Protein AF-A0A9X6AAB2-F1 (afdb_monomer)

pLDDT: mean 82.91, std 9.56, range [54.66, 94.88]

Radius of gyration: 16.62 Å; Cα contacts (8 Å, |Δi|>4): 114; chains: 1; bounding box: 38×23×44 Å

Structure (mmCIF, N/CA/C/O backbone):
data_AF-A0A9X6AAB2-F1
#
_entry.id   AF-A0A9X6AAB2-F1
#
loop_
_atom_site.group_PDB
_atom_site.id
_atom_site.type_symbol
_atom_site.label_atom_id
_atom_site.label_alt_id
_atom_site.label_comp_id
_atom_site.label_asym_id
_atom_site.label_entity_id
_atom_site.label_seq_id
_atom_site.pdbx_PDB_ins_code
_atom_site.Cartn_x
_atom_site.Cartn_y
_atom_site.Cartn_z
_atom_site.occupancy
_atom_site.B_iso_or_equiv
_atom_site.auth_seq_id
_atom_site.auth_comp_id
_atom_site.auth_asym_id
_atom_site.auth_atom_id
_atom_site.pdbx_PDB_model_num
ATOM 1 N N . ARG A 1 1 ? -19.659 -3.201 28.649 1.00 71.75 1 ARG A N 1
ATOM 2 C CA . ARG A 1 1 ? -19.195 -3.498 27.270 1.00 71.75 1 ARG A CA 1
ATOM 3 C C . ARG A 1 1 ? -20.318 -3.326 26.249 1.00 71.75 1 ARG A C 1
ATOM 5 O O . ARG A 1 1 ? -20.140 -2.503 25.370 1.00 71.75 1 ARG A O 1
ATOM 12 N N . GLN A 1 2 ? -21.470 -3.990 26.409 1.00 83.81 2 GLN A N 1
ATOM 13 C CA . GL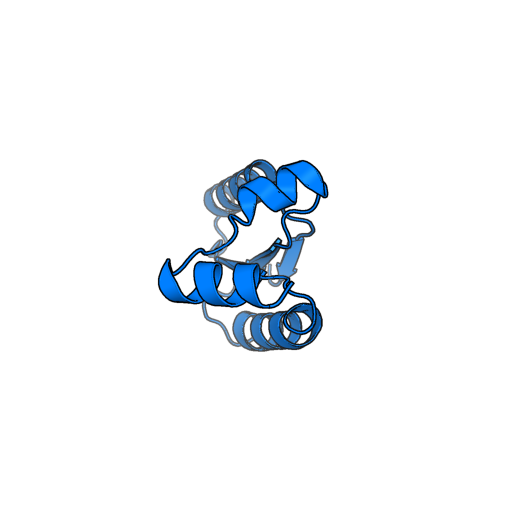N A 1 2 ? -22.578 -3.912 25.441 1.00 83.81 2 GLN A CA 1
ATOM 14 C C . GLN A 1 2 ? -23.095 -2.483 25.187 1.00 83.81 2 GLN A C 1
ATOM 16 O O . GLN A 1 2 ? -23.047 -2.035 24.055 1.00 83.81 2 GLN A O 1
ATOM 21 N N . ARG A 1 3 ? -23.383 -1.697 26.239 1.00 82.88 3 ARG A N 1
ATOM 22 C CA . ARG A 1 3 ? -23.811 -0.283 26.099 1.00 82.88 3 ARG A CA 1
ATOM 23 C C . ARG A 1 3 ? -22.859 0.610 25.288 1.00 82.88 3 ARG A C 1
ATOM 25 O O . ARG A 1 3 ? -23.294 1.605 24.728 1.00 82.88 3 ARG A O 1
ATOM 32 N N . VAL A 1 4 ? -21.561 0.295 25.275 1.00 83.50 4 VAL A N 1
ATOM 33 C CA . VAL A 1 4 ? -20.566 1.061 24.505 1.00 83.50 4 VAL A CA 1
ATOM 34 C C . VAL A 1 4 ? -20.635 0.676 23.030 1.00 83.50 4 VAL A C 1
ATOM 36 O O . VAL A 1 4 ? -20.557 1.553 22.183 1.00 83.50 4 VAL A O 1
ATOM 39 N N . LEU A 1 5 ? -20.818 -0.611 22.726 1.00 82.31 5 LEU A N 1
ATOM 40 C CA . LEU A 1 5 ? -20.990 -1.097 21.355 1.00 82.31 5 LEU A CA 1
ATOM 41 C C . LEU A 1 5 ? -22.301 -0.580 20.748 1.00 82.31 5 LEU A C 1
ATOM 43 O O . LEU A 1 5 ? -22.280 -0.061 19.640 1.00 82.31 5 LEU A O 1
ATOM 47 N N . ASP A 1 6 ? -23.394 -0.603 21.514 1.00 86.94 6 ASP A N 1
ATOM 48 C CA . ASP A 1 6 ? -24.696 -0.099 21.058 1.00 86.94 6 ASP A CA 1
ATOM 49 C C . ASP A 1 6 ? -24.636 1.411 20.735 1.00 86.94 6 ASP A C 1
ATOM 51 O O . ASP A 1 6 ? -25.229 1.876 19.764 1.00 86.94 6 ASP A O 1
ATOM 55 N N . ALA A 1 7 ? -23.871 2.188 21.514 1.00 84.12 7 ALA A N 1
ATOM 56 C CA . ALA A 1 7 ? -23.635 3.607 21.243 1.00 84.12 7 ALA A CA 1
ATOM 57 C C . ALA A 1 7 ? -22.710 3.837 20.034 1.00 84.12 7 ALA A C 1
ATOM 59 O O . ALA A 1 7 ? -22.919 4.782 19.277 1.00 84.12 7 ALA A O 1
ATOM 60 N N . VAL A 1 8 ? -21.698 2.984 19.839 1.00 83.75 8 VAL A N 1
ATOM 61 C CA . VAL A 1 8 ? -20.802 3.027 18.670 1.00 83.75 8 VAL A CA 1
ATOM 62 C C . VAL A 1 8 ? -21.586 2.798 17.380 1.00 8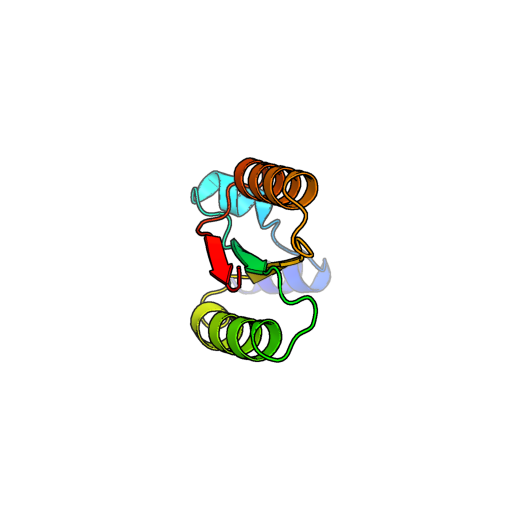3.75 8 VAL A C 1
ATOM 64 O O . VAL A 1 8 ? -21.413 3.570 16.436 1.00 83.75 8 VAL A O 1
ATOM 67 N N . ASP A 1 9 ? -22.477 1.805 17.364 1.00 82.12 9 ASP A N 1
ATOM 68 C CA . ASP A 1 9 ? -23.325 1.511 16.206 1.00 82.12 9 ASP A CA 1
ATOM 69 C C . ASP A 1 9 ? -24.342 2.631 15.954 1.00 82.12 9 ASP A C 1
ATOM 71 O O . ASP A 1 9 ? -24.481 3.089 14.820 1.00 82.12 9 ASP A O 1
ATOM 75 N N . ALA A 1 10 ? -24.988 3.150 17.005 1.00 83.12 10 ALA A N 1
ATOM 76 C CA . ALA A 1 10 ? -25.949 4.249 16.880 1.00 83.12 10 ALA A CA 1
ATOM 77 C C . ALA A 1 10 ? -25.322 5.556 16.356 1.00 83.12 10 ALA A C 1
ATOM 79 O O . ALA A 1 10 ? -25.994 6.340 15.688 1.00 83.12 10 ALA A O 1
ATOM 80 N N . LEU A 1 11 ? -24.040 5.797 16.649 1.00 85.25 11 LEU A N 1
ATOM 81 C CA . LEU A 1 11 ? -23.302 6.992 16.223 1.00 85.25 11 LEU A CA 1
ATOM 82 C C . LEU A 1 11 ? -22.514 6.786 14.920 1.00 85.25 11 LEU A C 1
ATOM 84 O O . LEU A 1 11 ? -21.903 7.734 14.425 1.00 85.25 11 LEU A O 1
ATOM 88 N N . GLY A 1 12 ? -22.479 5.563 14.378 1.00 79.94 12 GLY A N 1
ATOM 89 C CA . GLY A 1 12 ? -21.656 5.223 13.215 1.00 79.94 12 GLY A CA 1
ATOM 90 C C . GLY A 1 12 ? -20.157 5.436 13.454 1.00 79.94 12 GLY A C 1
ATOM 91 O O . GLY A 1 12 ? -19.416 5.762 12.523 1.00 79.94 12 GLY A O 1
ATOM 92 N N . PHE A 1 13 ? -19.701 5.303 14.704 1.00 76.69 13 PHE A N 1
ATOM 93 C CA . PHE A 1 13 ? -18.326 5.613 15.077 1.00 76.69 13 PHE A CA 1
ATOM 94 C C . PHE A 1 13 ? -17.354 4.628 14.417 1.00 76.69 13 PHE A C 1
ATOM 96 O O . PHE A 1 13 ? -17.298 3.446 14.755 1.00 76.69 13 PHE A O 1
ATOM 103 N N . ARG A 1 14 ? -16.546 5.131 13.478 1.00 72.50 14 ARG A N 1
ATOM 104 C CA . ARG A 1 14 ? -15.469 4.372 12.837 1.00 72.50 14 ARG A CA 1
ATOM 105 C C . ARG A 1 14 ? -14.136 4.740 13.482 1.00 72.50 14 ARG A C 1
ATOM 107 O O . ARG A 1 14 ? -13.719 5.894 13.375 1.00 72.50 14 ARG A O 1
ATOM 114 N N . PRO A 1 15 ? -13.444 3.797 14.141 1.00 67.50 15 PRO A N 1
ATOM 115 C CA . PRO A 1 15 ? -12.172 4.098 14.771 1.00 67.50 15 PRO A CA 1
ATOM 116 C C . PRO A 1 15 ? -11.149 4.520 13.710 1.00 67.50 15 PRO A C 1
ATOM 118 O O . PRO A 1 15 ? -10.931 3.829 12.715 1.00 67.50 15 PRO A O 1
ATOM 121 N N . ASN A 1 16 ? -10.521 5.674 13.930 1.00 69.38 16 ASN A N 1
ATOM 122 C CA . ASN A 1 16 ? -9.566 6.245 12.991 1.00 69.38 16 ASN A CA 1
ATOM 123 C C . ASN A 1 16 ? -8.299 5.377 12.934 1.00 69.38 16 ASN A C 1
ATOM 125 O O . ASN A 1 16 ? -7.549 5.291 13.911 1.00 69.38 16 ASN A O 1
ATOM 129 N N . GLN A 1 17 ? -8.049 4.745 11.787 1.00 66.94 17 GLN A N 1
ATOM 130 C CA . GLN A 1 17 ? -6.879 3.888 11.602 1.00 66.94 17 GLN A CA 1
ATOM 131 C C . GLN A 1 17 ? -5.559 4.664 11.712 1.00 66.94 17 GLN A C 1
ATOM 133 O O . GLN A 1 17 ? -4.596 4.123 12.243 1.00 66.94 17 GLN A O 1
ATOM 138 N N . HIS A 1 18 ? -5.524 5.952 11.343 1.00 64.25 18 HIS A N 1
ATOM 139 C CA . HIS A 1 18 ? -4.343 6.796 11.557 1.00 64.25 18 HIS A CA 1
ATOM 140 C C . HIS A 1 18 ? -4.059 7.037 13.045 1.00 64.25 18 HIS A C 1
ATOM 142 O O . HIS A 1 18 ? -2.907 7.076 13.459 1.00 64.25 18 HIS A O 1
ATOM 148 N N . ALA A 1 19 ? -5.093 7.167 13.879 1.00 63.47 19 ALA A N 1
ATOM 149 C CA . ALA A 1 19 ? -4.900 7.301 15.323 1.00 63.47 19 ALA A CA 1
ATOM 150 C C . ALA A 1 19 ? -4.433 5.976 15.953 1.00 63.47 19 ALA A C 1
ATOM 152 O O . ALA A 1 19 ? -3.590 5.974 16.848 1.00 63.47 19 ALA A O 1
ATOM 153 N N . GLN A 1 20 ? -4.930 4.839 15.452 1.00 67.19 20 GLN A N 1
ATOM 154 C CA . GLN A 1 20 ? -4.467 3.515 15.878 1.00 67.19 20 GLN A CA 1
ATOM 155 C C . GLN A 1 20 ? -3.032 3.216 15.425 1.00 67.19 20 GLN A C 1
ATOM 157 O O . GLN A 1 20 ? -2.281 2.599 16.182 1.00 67.19 20 GLN A O 1
ATO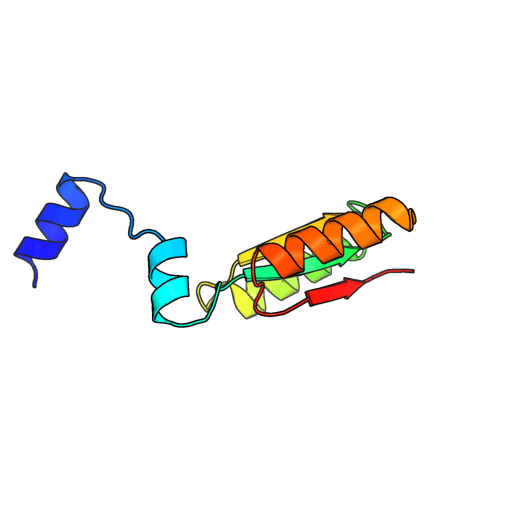M 162 N N . SER A 1 21 ? -2.618 3.664 14.236 1.00 68.31 21 SER A N 1
ATOM 163 C CA . SER A 1 21 ? -1.245 3.475 13.756 1.00 68.31 21 SER A CA 1
ATOM 164 C C . SER A 1 21 ? -0.234 4.295 14.549 1.00 68.31 21 SER A C 1
ATOM 166 O O . SER A 1 21 ? 0.859 3.811 14.823 1.00 68.31 21 SER A O 1
ATOM 168 N N . LEU A 1 22 ? -0.612 5.488 15.021 1.00 68.31 22 LEU A N 1
ATOM 169 C CA . LEU A 1 22 ? 0.207 6.262 15.959 1.00 68.31 22 LEU A CA 1
ATOM 170 C C . LEU A 1 22 ? 0.418 5.530 17.290 1.00 68.31 22 LEU A C 1
ATOM 172 O O . LEU A 1 22 ? 1.486 5.645 17.882 1.00 68.31 22 LEU A O 1
ATOM 176 N N . HIS A 1 23 ? -0.580 4.773 17.747 1.00 72.31 23 HIS A N 1
ATOM 177 C CA . HIS A 1 23 ? -0.513 4.045 19.013 1.00 72.31 23 HIS A CA 1
ATOM 178 C C . HIS A 1 23 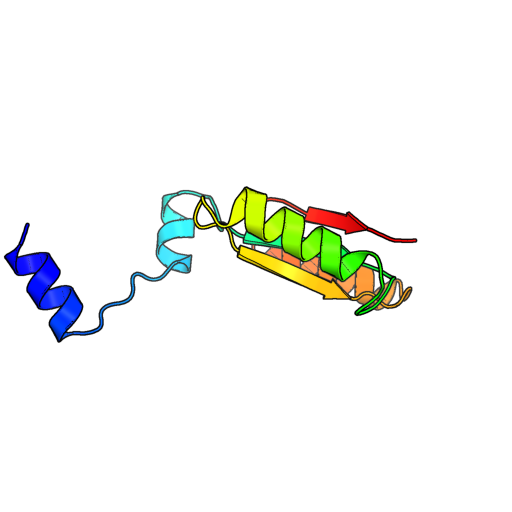? 0.211 2.694 18.894 1.00 72.31 23 HIS A C 1
ATOM 180 O O . HIS A 1 23 ? 0.904 2.276 19.814 1.00 72.31 23 HIS A O 1
ATOM 186 N N . THR A 1 24 ? 0.045 2.001 17.765 1.00 75.00 24 THR A N 1
ATOM 187 C CA . THR A 1 24 ? 0.618 0.663 17.520 1.00 75.00 24 THR A CA 1
ATOM 188 C C . THR A 1 24 ? 1.947 0.694 16.765 1.00 75.00 24 THR A C 1
ATOM 190 O O . THR A 1 24 ? 2.634 -0.322 16.699 1.00 75.00 24 THR A O 1
ATOM 193 N N . GLY A 1 25 ? 2.305 1.835 16.171 1.00 75.00 25 GLY A N 1
ATOM 194 C CA . GLY A 1 25 ? 3.467 1.989 15.296 1.00 75.00 25 GLY A CA 1
ATOM 195 C C . GLY A 1 25 ? 3.326 1.315 13.927 1.00 75.00 25 GLY A C 1
ATOM 196 O O . GLY A 1 25 ? 4.289 1.327 13.167 1.00 75.00 25 GLY A O 1
ATOM 197 N N . ARG A 1 26 ? 2.162 0.730 13.610 1.00 78.00 26 ARG A N 1
ATOM 198 C CA . ARG A 1 26 ? 1.902 -0.004 12.362 1.00 78.00 26 ARG A CA 1
ATOM 199 C C . ARG A 1 26 ? 0.814 0.668 11.549 1.00 78.00 26 ARG A C 1
ATOM 201 O O . ARG A 1 26 ? -0.255 0.963 12.083 1.00 78.00 26 ARG A O 1
ATOM 208 N N . SER A 1 27 ? 1.069 0.901 10.266 1.00 82.19 27 SER A N 1
ATOM 209 C CA . SER A 1 27 ? 0.082 1.501 9.358 1.00 82.19 27 SER A CA 1
ATOM 210 C C . SER A 1 27 ? -0.966 0.504 8.872 1.00 82.19 27 SER A C 1
ATOM 212 O O . SER A 1 27 ? -1.963 0.926 8.289 1.00 82.19 27 SER A O 1
ATOM 214 N N . TRP A 1 28 ? -0.748 -0.796 9.099 1.00 86.06 28 TRP A N 1
ATOM 215 C CA . TRP A 1 28 ? -1.549 -1.890 8.554 1.00 86.06 28 TRP A CA 1
ATOM 216 C C . TRP A 1 28 ? -1.726 -1.746 7.040 1.00 86.06 28 TRP A C 1
ATOM 218 O O . TRP A 1 28 ? -2.785 -2.017 6.486 1.00 86.06 28 TRP A O 1
ATOM 228 N N . THR A 1 29 ? -0.688 -1.257 6.363 1.00 88.94 29 THR A N 1
ATOM 229 C CA . THR A 1 29 ? -0.717 -0.976 4.929 1.00 88.94 29 THR A CA 1
ATOM 230 C C . THR A 1 29 ? 0.559 -1.489 4.283 1.00 88.94 29 THR A C 1
ATOM 232 O O . THR A 1 29 ? 1.651 -1.224 4.778 1.00 88.94 29 THR A O 1
ATOM 235 N N . VAL A 1 30 ? 0.432 -2.185 3.157 1.00 92.31 30 VAL A N 1
ATOM 236 C CA . VAL A 1 30 ? 1.555 -2.646 2.330 1.00 92.31 30 VAL A CA 1
ATOM 237 C C . VAL A 1 30 ? 1.450 -2.002 0.951 1.00 92.31 30 VAL A C 1
ATOM 239 O O . VAL A 1 30 ? 0.375 -1.957 0.362 1.00 92.31 30 VAL A O 1
ATOM 242 N N . GLY A 1 31 ? 2.553 -1.476 0.423 1.00 93.31 31 GLY A N 1
ATOM 243 C CA . GLY A 1 31 ? 2.610 -0.977 -0.953 1.00 93.31 31 GLY A CA 1
ATOM 244 C C . GLY A 1 31 ? 2.883 -2.103 -1.945 1.00 93.31 31 GLY A C 1
ATOM 245 O O . GLY A 1 31 ? 3.752 -2.926 -1.691 1.00 93.31 31 GLY A O 1
ATOM 246 N N . LEU A 1 32 ? 2.201 -2.119 -3.088 1.00 92.81 32 LEU A N 1
ATOM 247 C CA . LEU A 1 32 ? 2.516 -2.984 -4.227 1.00 92.81 32 LEU A CA 1
ATOM 248 C C . LEU A 1 32 ? 2.913 -2.107 -5.414 1.00 92.81 32 LEU A C 1
ATOM 250 O O . LEU A 1 32 ? 2.064 -1.450 -6.005 1.00 92.81 32 LEU A O 1
ATOM 254 N N . MET A 1 33 ? 4.195 -2.086 -5.763 1.00 91.62 33 MET A N 1
ATOM 255 C CA . MET A 1 33 ? 4.715 -1.362 -6.919 1.00 91.62 33 MET A CA 1
ATOM 256 C C . MET A 1 33 ? 4.824 -2.276 -8.136 1.00 91.62 33 MET A C 1
ATOM 258 O O . MET A 1 33 ? 5.368 -3.377 -8.043 1.00 91.62 33 MET A O 1
ATOM 262 N N . THR A 1 34 ? 4.331 -1.806 -9.280 1.00 90.25 34 THR A N 1
ATOM 263 C CA . THR A 1 34 ? 4.415 -2.522 -10.555 1.00 90.25 34 THR A CA 1
ATOM 264 C C . THR A 1 34 ? 4.796 -1.606 -11.712 1.00 90.25 34 THR A C 1
ATOM 266 O O . THR A 1 34 ? 4.372 -0.453 -11.745 1.00 90.25 34 THR A O 1
ATOM 269 N N . THR A 1 35 ? 5.564 -2.122 -12.674 1.00 86.56 35 THR A N 1
ATOM 270 C CA . THR A 1 35 ? 5.771 -1.494 -13.993 1.00 86.56 35 THR A CA 1
ATOM 271 C C . THR A 1 35 ? 4.790 -2.017 -15.052 1.00 86.56 35 THR A C 1
ATOM 273 O O . THR A 1 35 ? 4.700 -1.441 -16.135 1.00 86.56 35 THR A O 1
ATOM 276 N N . ASP A 1 36 ? 4.036 -3.086 -14.754 1.00 78.62 36 ASP A N 1
ATOM 277 C CA . ASP A 1 36 ? 3.210 -3.827 -15.723 1.00 78.62 36 ASP A CA 1
ATOM 278 C C . ASP A 1 36 ? 1.797 -3.249 -15.965 1.00 78.62 36 ASP A C 1
ATOM 280 O O . ASP A 1 36 ? 1.019 -3.835 -16.723 1.00 78.62 36 ASP A O 1
ATOM 284 N N . GLY A 1 37 ? 1.456 -2.098 -15.370 1.00 69.88 37 GLY A N 1
ATOM 285 C CA . GLY A 1 37 ? 0.107 -1.520 -15.426 1.00 69.88 37 GLY A CA 1
ATOM 286 C C . GLY A 1 37 ? -0.941 -2.366 -14.689 1.00 69.88 37 GLY A C 1
ATOM 287 O O . GLY A 1 37 ? -0.621 -3.067 -13.737 1.00 69.88 37 GLY A O 1
ATOM 288 N N . ILE A 1 38 ? -2.211 -2.338 -15.132 1.00 64.00 38 ILE A N 1
ATOM 289 C CA . ILE A 1 38 ? -3.217 -3.374 -14.784 1.00 64.00 38 ILE A CA 1
ATOM 290 C C . ILE A 1 38 ? -2.952 -4.582 -15.694 1.00 64.00 38 ILE A C 1
ATOM 292 O O . ILE A 1 38 ? -3.695 -4.885 -16.629 1.00 64.00 38 ILE A O 1
ATOM 296 N N . GLY A 1 39 ? -1.783 -5.177 -15.498 1.00 65.25 39 GLY A N 1
ATOM 297 C CA . GLY A 1 39 ? -1.240 -6.248 -16.311 1.00 65.25 39 GLY A CA 1
ATOM 298 C C . GLY A 1 39 ? -1.607 -7.631 -15.789 1.00 65.25 39 GLY A C 1
ATOM 299 O O . GLY A 1 39 ? -2.294 -7.818 -14.781 1.00 65.25 39 GLY A O 1
ATOM 300 N N . ARG A 1 40 ? -1.111 -8.641 -16.508 1.00 69.25 40 ARG A N 1
ATOM 301 C CA . ARG A 1 40 ? -1.329 -10.060 -16.199 1.00 69.25 40 ARG A CA 1
ATOM 302 C C . ARG A 1 40 ? -0.698 -10.495 -14.869 1.00 69.25 40 ARG A C 1
ATOM 304 O O . ARG A 1 40 ? -1.118 -11.529 -14.362 1.00 69.25 40 ARG A O 1
ATOM 311 N N . PHE A 1 41 ? 0.278 -9.757 -14.325 1.00 78.19 41 PHE A N 1
ATOM 312 C CA . PHE A 1 41 ? 0.995 -10.139 -13.103 1.00 78.19 41 PHE A CA 1
ATOM 313 C C . PHE A 1 41 ? 0.598 -9.305 -11.884 1.00 78.19 41 PHE A C 1
ATOM 315 O O . PHE A 1 41 ? 0.435 -9.874 -10.806 1.00 78.19 41 PHE A O 1
ATOM 322 N N . SER A 1 42 ? 0.358 -8.001 -12.031 1.00 84.69 42 SER A N 1
ATOM 323 C CA . SER A 1 42 ? -0.084 -7.161 -10.905 1.00 84.69 42 SER A CA 1
ATOM 324 C C . SER A 1 42 ? -1.409 -7.604 -10.299 1.00 84.69 42 SER A C 1
ATOM 326 O O . SER A 1 42 ? -1.531 -7.625 -9.079 1.00 84.69 42 SER A O 1
ATOM 328 N N . THR A 1 43 ? -2.385 -8.006 -11.117 1.00 86.56 43 THR A N 1
ATOM 329 C CA . THR A 1 43 ? -3.697 -8.455 -10.619 1.00 86.56 43 THR A CA 1
ATOM 330 C C . THR A 1 43 ? -3.607 -9.713 -9.742 1.00 86.56 43 THR A C 1
ATOM 332 O O . THR A 1 43 ? -4.068 -9.661 -8.603 1.00 86.56 43 THR A O 1
ATOM 335 N N . PRO A 1 44 ? -3.015 -10.841 -10.189 1.00 89.38 44 PRO A N 1
ATOM 336 C CA . PRO A 1 44 ? -2.904 -12.026 -9.338 1.00 89.38 44 PRO A CA 1
ATOM 337 C C . PRO A 1 44 ? -1.997 -11.807 -8.122 1.00 89.38 44 PRO A C 1
ATOM 339 O O . PRO A 1 44 ? -2.272 -12.383 -7.073 1.00 89.38 44 PRO A O 1
ATOM 342 N N . VAL A 1 45 ? -0.960 -10.963 -8.215 1.00 89.31 45 VAL A N 1
ATOM 343 C CA . VAL A 1 45 ? -0.140 -10.617 -7.040 1.00 89.31 45 VAL A CA 1
ATOM 344 C C . VAL A 1 45 ? -0.930 -9.770 -6.047 1.00 89.31 45 VAL A C 1
ATOM 346 O O . VAL A 1 45 ? -0.856 -10.037 -4.853 1.00 89.31 45 VAL A O 1
ATOM 349 N N . LEU A 1 46 ? -1.709 -8.792 -6.516 1.00 88.31 46 LEU A N 1
ATOM 350 C CA . LEU A 1 46 ? -2.591 -7.995 -5.665 1.00 88.31 46 LEU A CA 1
ATOM 351 C C . LEU A 1 46 ? -3.603 -8.887 -4.948 1.00 88.31 46 LEU A C 1
ATOM 353 O O . LEU A 1 46 ? -3.735 -8.778 -3.738 1.00 88.31 46 LEU A O 1
ATOM 357 N N . LEU A 1 47 ? -4.270 -9.787 -5.677 1.00 88.56 47 LEU A N 1
ATOM 358 C CA . LEU A 1 47 ? -5.232 -10.725 -5.097 1.00 88.56 47 LEU A CA 1
ATOM 359 C C . LEU A 1 47 ? -4.569 -11.661 -4.084 1.00 88.56 47 LEU A C 1
ATOM 361 O O . LEU A 1 47 ? -5.067 -11.797 -2.978 1.00 88.56 47 LEU A O 1
ATOM 365 N N . GLY A 1 48 ?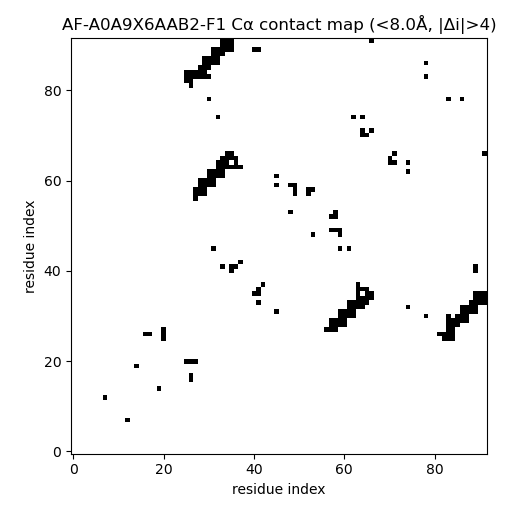 -3.413 -12.247 -4.410 1.00 89.94 48 GLY A N 1
ATOM 366 C CA . GLY A 1 48 ? -2.690 -13.109 -3.473 1.00 89.94 48 GLY A CA 1
ATOM 367 C C . GLY A 1 48 ? -2.187 -12.360 -2.235 1.00 89.94 48 GLY A C 1
ATOM 368 O O . GLY A 1 48 ? -2.192 -12.911 -1.135 1.00 89.94 48 GLY A O 1
ATOM 369 N N . ALA A 1 49 ? -1.778 -11.099 -2.394 1.00 89.31 49 ALA A N 1
ATOM 370 C CA . ALA A 1 49 ? -1.404 -10.238 -1.281 1.00 89.31 49 ALA A CA 1
ATOM 371 C C . ALA A 1 49 ? -2.624 -9.896 -0.415 1.00 89.31 49 ALA A C 1
ATOM 373 O O . ALA A 1 49 ? -2.547 -10.047 0.798 1.00 89.31 49 ALA A O 1
ATOM 374 N N . GLU A 1 50 ? -3.746 -9.499 -1.013 1.00 86.69 50 GLU A N 1
ATOM 375 C CA . GLU A 1 50 ? -5.013 -9.255 -0.312 1.00 86.69 50 GLU A CA 1
ATOM 376 C C . GLU A 1 50 ? -5.537 -10.519 0.383 1.00 86.69 50 GLU A C 1
ATOM 378 O O . GLU A 1 50 ? -5.969 -10.438 1.523 1.00 86.69 50 GLU A O 1
ATOM 383 N N . ASP A 1 51 ? -5.428 -11.707 -0.209 1.00 88.00 51 ASP A N 1
ATOM 384 C CA . ASP A 1 51 ? -5.853 -12.955 0.439 1.00 88.00 51 ASP A CA 1
ATOM 385 C C . ASP A 1 51 ? -4.959 -13.300 1.643 1.00 88.00 51 ASP A C 1
ATOM 387 O O . ASP A 1 51 ? -5.445 -13.698 2.705 1.00 88.00 51 ASP A O 1
ATOM 391 N N . ALA A 1 52 ? -3.642 -13.113 1.510 1.00 86.12 52 ALA A N 1
ATOM 392 C CA . ALA A 1 52 ? -2.685 -13.392 2.580 1.00 86.12 52 ALA A CA 1
ATOM 393 C C . ALA A 1 52 ? -2.734 -12.357 3.720 1.00 86.12 52 ALA A C 1
ATOM 395 O O . ALA A 1 52 ? -2.508 -12.697 4.883 1.00 86.12 52 ALA A O 1
ATOM 396 N N . LEU A 1 53 ? -3.005 -11.091 3.393 1.00 83.44 53 LEU A N 1
ATOM 397 C CA . LEU A 1 53 ? -2.926 -9.947 4.309 1.00 83.44 53 LEU A CA 1
ATOM 398 C C . LEU A 1 53 ? -4.305 -9.477 4.803 1.00 83.44 53 LEU A C 1
ATOM 400 O O . LEU A 1 53 ? -4.426 -8.960 5.919 1.00 83.44 53 LEU A O 1
ATOM 404 N N . GLY A 1 54 ? -5.354 -9.699 4.016 1.00 67.56 54 GLY A N 1
ATOM 405 C CA . GLY A 1 54 ? -6.729 -9.258 4.260 1.00 67.56 54 GLY A CA 1
ATOM 406 C C . GLY A 1 54 ? -7.400 -9.977 5.426 1.00 67.56 54 GLY A C 1
ATOM 407 O O . GLY A 1 54 ? -8.204 -9.376 6.140 1.00 67.56 54 GLY A O 1
ATOM 408 N N . ALA A 1 55 ? -6.972 -11.204 5.744 1.00 66.25 55 ALA A N 1
ATOM 409 C CA . ALA A 1 55 ? -7.343 -11.868 6.997 1.00 66.25 55 ALA A CA 1
ATOM 410 C C . ALA A 1 55 ? -6.831 -11.115 8.251 1.00 66.25 55 ALA A C 1
ATOM 412 O O . ALA A 1 55 ? -7.333 -11.326 9.356 1.00 66.25 55 ALA A O 1
ATOM 413 N N . GLY A 1 56 ? -5.841 -10.224 8.092 1.00 63.31 56 GLY A N 1
ATOM 414 C CA . GLY A 1 56 ? -5.091 -9.571 9.166 1.00 63.31 56 GLY A CA 1
ATOM 415 C C . GLY A 1 56 ? -5.348 -8.074 9.372 1.00 63.31 56 GLY A C 1
ATOM 416 O O . GLY A 1 56 ? -4.640 -7.477 10.180 1.00 63.31 56 GLY A O 1
ATOM 417 N N . LYS A 1 57 ? -6.350 -7.465 8.712 1.00 72.88 57 LYS A N 1
ATOM 418 C CA . LYS A 1 57 ? -6.620 -6.000 8.689 1.00 72.88 57 LYS A CA 1
ATOM 419 C C . LYS A 1 57 ? -5.627 -5.167 7.870 1.00 72.88 57 LYS A C 1
ATOM 421 O O . LYS A 1 57 ? -5.665 -3.941 7.954 1.00 72.88 57 LYS A O 1
ATOM 426 N N . ILE A 1 58 ? -4.734 -5.806 7.122 1.00 81.81 58 ILE A N 1
ATOM 427 C CA . ILE A 1 58 ? -3.737 -5.105 6.316 1.00 81.81 58 ILE A CA 1
ATOM 428 C C . ILE A 1 58 ? -4.352 -4.766 4.953 1.00 81.81 58 ILE A C 1
ATOM 430 O O . ILE A 1 58 ? -4.970 -5.626 4.339 1.00 81.81 58 ILE A O 1
ATOM 434 N N . SER A 1 59 ? -4.182 -3.524 4.495 1.00 85.56 59 SER A N 1
ATOM 435 C CA . SER A 1 59 ? -4.630 -3.055 3.174 1.00 85.56 59 SER A CA 1
ATOM 436 C C . SER A 1 59 ? -3.468 -3.002 2.180 1.00 85.56 59 SER A C 1
ATOM 438 O O . SER A 1 59 ? -2.369 -2.578 2.554 1.00 85.56 59 SER A O 1
ATOM 440 N N . VAL A 1 60 ? -3.693 -3.358 0.913 1.00 89.94 60 VAL A N 1
ATOM 441 C CA . VAL A 1 60 ? -2.673 -3.243 -0.141 1.00 89.94 60 VAL A CA 1
ATOM 442 C C . VAL A 1 60 ? -2.895 -1.986 -0.996 1.00 89.94 60 VAL A C 1
ATOM 444 O O . VAL A 1 60 ? -3.978 -1.745 -1.524 1.00 89.94 60 VAL A O 1
ATOM 447 N N . LEU A 1 61 ? -1.852 -1.164 -1.160 1.00 90.50 61 LEU A N 1
ATOM 448 C CA . LEU A 1 61 ? -1.861 0.036 -2.004 1.00 90.50 61 LEU A CA 1
ATOM 449 C C . LEU A 1 61 ? -1.103 -0.214 -3.312 1.00 90.50 61 LEU A C 1
ATOM 451 O O . LEU A 1 61 ? 0.128 -0.209 -3.331 1.00 90.50 61 LEU A O 1
ATOM 455 N N . LEU A 1 62 ? -1.834 -0.370 -4.415 1.00 90.38 62 LEU A N 1
ATOM 456 C CA . LEU A 1 62 ? -1.247 -0.533 -5.746 1.00 90.38 62 LEU A CA 1
ATOM 457 C C . LEU A 1 62 ? -0.655 0.788 -6.275 1.00 90.38 62 LEU A C 1
ATOM 459 O O . LEU A 1 62 ? -1.315 1.827 -6.281 1.00 90.38 62 LEU A O 1
ATOM 463 N N . CYS A 1 63 ? 0.583 0.729 -6.758 1.00 90.44 63 CYS A N 1
ATOM 464 C CA . CYS A 1 63 ? 1.349 1.824 -7.343 1.00 90.44 63 CYS A CA 1
ATOM 465 C C . CYS A 1 63 ? 1.880 1.404 -8.721 1.00 90.44 63 CYS A C 1
ATOM 467 O O . CYS A 1 63 ? 2.827 0.629 -8.820 1.00 90.44 63 CYS A O 1
ATOM 469 N N . ASP A 1 64 ? 1.275 1.932 -9.782 1.00 89.62 64 ASP A N 1
ATOM 470 C CA . ASP A 1 64 ? 1.691 1.688 -11.166 1.00 89.62 64 ASP A CA 1
ATOM 471 C C . ASP A 1 64 ? 2.707 2.748 -11.625 1.00 89.62 64 ASP A C 1
ATOM 473 O O . ASP A 1 64 ? 2.370 3.922 -11.808 1.00 89.62 64 ASP A O 1
ATOM 477 N N . THR A 1 65 ? 3.958 2.330 -11.811 1.00 87.00 65 THR A N 1
ATOM 478 C CA . THR A 1 65 ? 5.073 3.193 -12.220 1.00 87.00 65 THR A CA 1
ATOM 479 C C . THR A 1 65 ? 5.188 3.333 -13.735 1.00 87.00 65 THR A C 1
ATOM 481 O O . THR A 1 65 ? 5.838 4.268 -14.199 1.00 87.00 65 THR A O 1
ATOM 484 N N . ARG A 1 66 ? 4.545 2.454 -14.520 1.00 86.12 66 ARG A N 1
ATOM 485 C CA . ARG A 1 66 ? 4.563 2.459 -15.998 1.00 86.12 66 ARG A CA 1
ATOM 486 C C . ARG A 1 66 ? 5.964 2.515 -16.626 1.00 86.12 66 ARG A C 1
ATOM 488 O O . ARG A 1 66 ? 6.124 3.064 -17.714 1.00 86.12 66 ARG A O 1
ATOM 495 N N . GLY A 1 67 ? 6.977 2.001 -15.927 1.00 84.62 67 GLY A N 1
ATOM 496 C CA . GLY A 1 67 ? 8.376 2.042 -16.370 1.00 84.62 67 GLY A CA 1
ATOM 497 C C . GLY A 1 67 ? 9.024 3.434 -16.333 1.00 84.62 67 GLY A C 1
ATOM 498 O O . GLY A 1 67 ? 10.089 3.628 -16.912 1.00 84.62 67 GLY A O 1
ATOM 499 N N . ASP A 1 68 ? 8.402 4.416 -15.677 1.00 89.06 68 ASP A N 1
ATOM 500 C CA . ASP A 1 68 ? 8.932 5.773 -15.531 1.00 89.06 68 ASP A CA 1
ATOM 501 C C . ASP A 1 68 ? 9.608 5.942 -14.159 1.00 89.06 68 ASP A C 1
ATOM 503 O O . ASP A 1 68 ? 8.958 5.907 -13.109 1.00 89.06 68 ASP A O 1
ATOM 507 N N . ALA A 1 69 ? 10.923 6.182 -14.171 1.00 89.25 69 ALA A N 1
ATOM 508 C CA . ALA A 1 69 ? 11.737 6.347 -12.967 1.00 89.25 69 ALA A CA 1
ATOM 509 C C . ALA A 1 69 ? 11.297 7.530 -12.082 1.00 89.25 69 ALA A C 1
ATOM 511 O O . ALA A 1 69 ? 11.442 7.482 -10.858 1.00 89.25 69 ALA A O 1
ATOM 512 N N . ILE A 1 70 ? 10.735 8.594 -12.666 1.00 92.62 70 ILE A N 1
ATOM 513 C CA . ILE A 1 70 ? 10.226 9.742 -11.903 1.00 92.62 70 ILE A CA 1
ATOM 514 C C . ILE A 1 70 ? 8.980 9.320 -11.122 1.00 92.62 70 ILE A C 1
ATOM 516 O O . ILE A 1 70 ? 8.842 9.650 -9.939 1.00 92.62 70 ILE A O 1
ATOM 520 N N . ARG A 1 71 ? 8.086 8.554 -11.758 1.00 90.56 71 ARG A N 1
ATOM 521 C CA . ARG A 1 71 ? 6.878 8.022 -11.110 1.00 90.56 71 ARG A CA 1
ATOM 522 C C . ARG A 1 71 ? 7.239 7.025 -10.024 1.00 90.56 71 ARG A C 1
ATOM 524 O O . ARG A 1 71 ? 6.678 7.098 -8.935 1.00 90.56 71 ARG A O 1
ATOM 531 N N . GLU A 1 72 ? 8.198 6.144 -10.290 1.00 90.88 72 GLU A N 1
ATOM 532 C CA . GLU A 1 72 ? 8.704 5.186 -9.310 1.00 90.88 72 GLU A CA 1
ATOM 533 C C . GLU A 1 72 ? 9.185 5.889 -8.039 1.00 90.88 72 GLU A C 1
ATOM 535 O O . GLU A 1 72 ? 8.684 5.604 -6.951 1.00 90.88 72 GLU A O 1
ATOM 540 N N . GLN A 1 73 ? 10.073 6.879 -8.173 1.00 93.19 73 GLN A N 1
ATOM 541 C CA . GLN A 1 73 ? 10.566 7.642 -7.027 1.00 93.19 73 GLN A CA 1
ATOM 542 C C . GLN A 1 73 ? 9.460 8.403 -6.293 1.00 93.19 73 GLN A C 1
ATOM 544 O O . GLN A 1 73 ? 9.532 8.561 -5.073 1.00 93.19 73 GLN A O 1
ATOM 549 N N . HIS A 1 74 ? 8.461 8.910 -7.017 1.00 93.88 74 HIS A N 1
ATOM 550 C CA . HIS A 1 74 ? 7.319 9.588 -6.414 1.00 93.88 74 HIS A CA 1
ATOM 551 C C . HIS A 1 74 ? 6.461 8.616 -5.590 1.00 93.88 74 HIS A C 1
ATOM 553 O O . HIS A 1 74 ? 6.128 8.912 -4.443 1.00 93.88 74 HIS A O 1
ATOM 559 N N . HIS A 1 75 ? 6.153 7.435 -6.129 1.00 93.62 75 HIS A N 1
ATOM 560 C CA . HIS A 1 75 ? 5.405 6.402 -5.413 1.00 93.62 75 HIS A CA 1
ATOM 561 C C . HIS A 1 75 ? 6.167 5.881 -4.193 1.00 93.62 75 HIS A C 1
ATOM 563 O O . HIS A 1 75 ? 5.580 5.779 -3.119 1.00 93.62 75 HIS A O 1
ATOM 569 N N . LEU A 1 76 ? 7.474 5.644 -4.322 1.00 93.31 76 LEU A N 1
ATOM 570 C 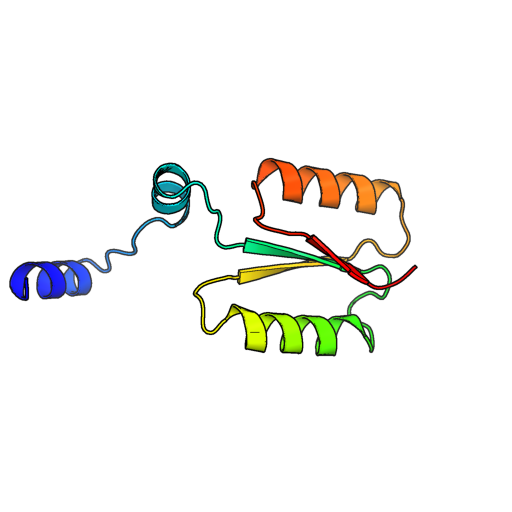CA . LEU A 1 76 ? 8.336 5.250 -3.206 1.00 93.31 76 LEU A CA 1
ATOM 571 C C . LEU A 1 76 ? 8.298 6.278 -2.071 1.00 93.31 76 LEU A C 1
ATOM 573 O O . LEU A 1 76 ? 8.082 5.910 -0.918 1.00 93.31 76 LEU A O 1
ATOM 577 N N . ARG A 1 77 ? 8.434 7.571 -2.391 1.00 94.88 77 ARG A N 1
ATOM 578 C CA . ARG A 1 77 ? 8.314 8.656 -1.402 1.00 94.88 77 ARG A CA 1
ATOM 579 C C . ARG A 1 77 ? 6.948 8.661 -0.724 1.00 94.88 77 ARG A C 1
ATOM 581 O O . ARG A 1 77 ? 6.887 8.641 0.499 1.00 94.88 77 ARG A O 1
ATOM 588 N N . ASN A 1 78 ? 5.868 8.568 -1.496 1.00 93.88 78 ASN A N 1
ATOM 589 C CA . ASN A 1 78 ? 4.514 8.538 -0.942 1.00 93.88 78 ASN A CA 1
ATOM 590 C C . ASN A 1 78 ? 4.276 7.334 -0.012 1.00 93.88 78 ASN A C 1
ATOM 592 O O . 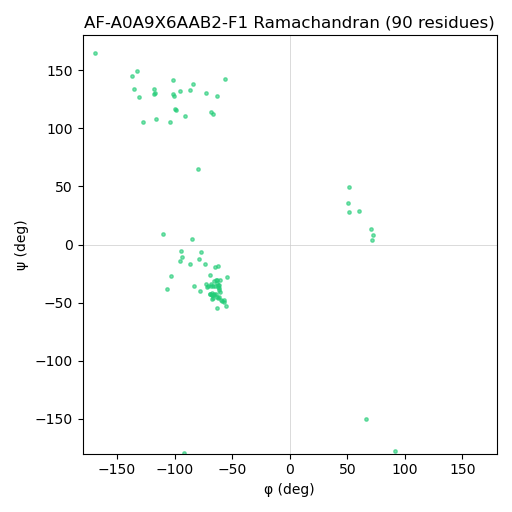ASN A 1 78 ? 3.567 7.459 0.987 1.00 93.88 78 ASN A O 1
ATOM 596 N N . LEU A 1 79 ? 4.841 6.167 -0.333 1.00 93.50 79 LEU A N 1
ATOM 597 C CA . LEU A 1 79 ? 4.769 4.970 0.508 1.00 93.50 79 LEU A CA 1
ATOM 598 C C . LEU A 1 79 ? 5.552 5.159 1.816 1.00 93.50 79 LEU A C 1
ATOM 600 O O . LEU A 1 79 ? 5.039 4.839 2.890 1.00 93.50 79 LEU A O 1
ATOM 604 N N . MET A 1 80 ? 6.754 5.738 1.741 1.00 91.50 80 MET A N 1
ATOM 605 C CA . MET A 1 80 ? 7.565 6.061 2.919 1.00 91.50 80 MET A CA 1
ATOM 606 C C . MET A 1 80 ? 6.878 7.088 3.830 1.00 91.50 80 MET A C 1
ATOM 608 O O . MET A 1 80 ? 6.795 6.865 5.037 1.00 91.50 80 MET A O 1
ATOM 612 N N . ASP A 1 81 ? 6.311 8.158 3.268 1.00 91.12 81 ASP A N 1
ATOM 613 C CA . ASP A 1 81 ? 5.610 9.205 4.027 1.00 91.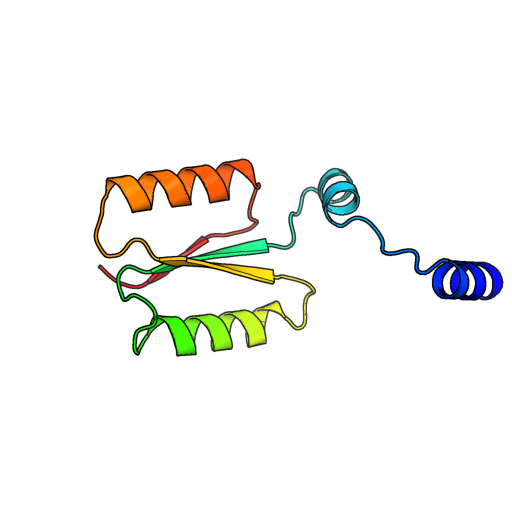12 81 ASP A CA 1
ATOM 614 C C . ASP A 1 81 ? 4.375 8.658 4.757 1.00 91.12 81 ASP A C 1
ATOM 616 O O . ASP A 1 81 ? 4.044 9.073 5.872 1.00 91.12 81 ASP A O 1
ATOM 620 N N . ARG A 1 82 ? 3.705 7.668 4.157 1.00 87.75 82 ARG A N 1
ATOM 621 C CA . ARG A 1 82 ? 2.576 6.950 4.767 1.00 87.75 82 ARG A CA 1
ATOM 622 C C . ARG A 1 82 ? 3.001 5.923 5.818 1.00 87.75 82 ARG A C 1
ATOM 624 O O . ARG A 1 82 ? 2.126 5.374 6.484 1.00 87.75 82 ARG A O 1
ATOM 631 N N . ARG A 1 83 ? 4.307 5.686 5.990 1.00 89.06 83 ARG A N 1
ATOM 632 C CA . ARG A 1 83 ? 4.880 4.664 6.879 1.00 89.06 83 ARG A CA 1
ATOM 633 C C . ARG A 1 83 ? 4.263 3.287 6.642 1.00 89.06 83 ARG A C 1
ATOM 635 O O . ARG A 1 83 ? 3.816 2.638 7.586 1.00 89.06 83 ARG A O 1
ATOM 642 N N . VAL A 1 84 ? 4.202 2.866 5.375 1.00 91.06 84 VAL A N 1
ATOM 643 C CA . VAL A 1 84 ? 3.755 1.507 5.040 1.00 91.06 84 VAL A CA 1
ATOM 644 C C . VAL A 1 84 ? 4.610 0.469 5.764 1.00 91.06 84 VAL A C 1
ATOM 646 O O . VAL A 1 84 ? 5.817 0.643 5.918 1.00 91.06 84 VAL A O 1
ATOM 649 N N . ASP A 1 85 ? 3.978 -0.614 6.203 1.00 89.44 85 ASP A N 1
ATOM 650 C CA . ASP A 1 85 ? 4.641 -1.685 6.949 1.00 89.44 85 ASP A CA 1
ATOM 651 C C . ASP A 1 85 ? 5.535 -2.549 6.038 1.00 89.44 85 ASP A C 1
ATOM 653 O O . ASP A 1 85 ? 6.403 -3.277 6.518 1.00 89.44 85 ASP A O 1
ATOM 657 N N . GLY A 1 86 ? 5.344 -2.463 4.717 1.00 91.06 86 GLY A N 1
ATOM 658 C CA . GLY A 1 86 ? 6.167 -3.144 3.722 1.00 91.06 86 GLY A CA 1
ATOM 659 C C . GLY A 1 86 ? 5.896 -2.672 2.295 1.00 91.06 86 GLY A C 1
ATOM 660 O O . GLY A 1 86 ? 4.886 -2.020 2.021 1.00 91.06 86 GLY A O 1
ATOM 661 N N . ILE A 1 87 ? 6.808 -3.015 1.383 1.00 93.62 87 ILE A N 1
ATOM 662 C CA . ILE A 1 87 ? 6.686 -2.749 -0.054 1.00 93.62 87 ILE A CA 1
ATOM 663 C C . ILE A 1 87 ? 6.980 -4.044 -0.818 1.00 93.62 87 ILE A C 1
ATOM 665 O O . ILE A 1 87 ? 8.022 -4.666 -0.623 1.00 93.62 87 ILE A O 1
ATOM 669 N N . ILE A 1 88 ? 6.060 -4.432 -1.693 1.00 91.56 88 ILE A N 1
ATOM 670 C CA . ILE A 1 88 ? 6.186 -5.512 -2.667 1.00 91.56 88 ILE A CA 1
ATOM 671 C C . ILE A 1 88 ? 6.481 -4.858 -4.015 1.00 91.56 88 ILE A C 1
ATOM 673 O O . ILE A 1 88 ? 5.771 -3.940 -4.418 1.00 91.56 88 ILE A O 1
ATOM 677 N N . VAL A 1 89 ? 7.511 -5.317 -4.721 1.00 89.94 89 VAL A N 1
ATOM 678 C CA . VAL A 1 89 ? 7.874 -4.798 -6.048 1.00 89.94 89 VAL A CA 1
ATOM 679 C C . VAL A 1 89 ? 7.747 -5.921 -7.067 1.00 89.94 89 VAL A C 1
ATOM 681 O O . VAL A 1 89 ? 8.270 -7.015 -6.862 1.00 89.94 89 VAL A O 1
ATOM 684 N N . THR A 1 90 ? 7.043 -5.653 -8.162 1.00 84.38 90 THR A N 1
ATOM 685 C CA . THR A 1 90 ? 6.833 -6.592 -9.269 1.00 84.38 90 THR A CA 1
ATOM 686 C C . THR A 1 90 ? 7.106 -5.885 -10.594 1.00 84.38 90 THR A C 1
ATOM 688 O O . THR A 1 90 ? 6.892 -4.682 -10.708 1.00 84.38 90 THR A O 1
ATOM 691 N N . GLY A 1 91 ? 7.579 -6.609 -11.604 1.00 74.00 91 GLY A N 1
ATOM 692 C CA . GLY A 1 91 ? 7.934 -6.017 -12.897 1.00 74.00 91 GLY A CA 1
ATOM 693 C C . GLY A 1 91 ? 9.400 -5.580 -13.008 1.00 74.00 91 GLY A C 1
ATOM 694 O O . GLY A 1 91 ? 10.222 -5.836 -12.125 1.00 74.00 91 GLY A O 1
ATOM 695 N N . ARG A 1 92 ? 9.722 -4.990 -14.158 1.00 54.66 92 ARG A N 1
ATOM 696 C CA . ARG A 1 92 ? 11.002 -4.368 -14.517 1.00 54.66 92 ARG A CA 1
ATOM 697 C C . ARG A 1 92 ? 10.754 -3.177 -15.426 1.00 54.66 92 ARG A C 1
ATOM 699 O O . ARG A 1 92 ? 9.735 -3.223 -16.155 1.00 54.66 92 ARG A O 1
#

Secondary structure (DSSP, 8-state):
-HHHHHHHHHHT----HHHHHHHHS---EEEEEESSSS-TTHHHHHHHHHHHHHTTTPEEEEEE-TT-HHHHHHHHHHHHHTT-SEEEEE--

Solvent-accessible surface area (backbone atoms only — not comparable to full-atom values): 5266 Å² total; per-residue (Å²): 112,66,73,59,52,57,50,34,62,77,68,66,64,71,83,55,63,70,63,50,17,71,75,69,76,47,53,46,27,32,36,36,37,26,30,57,50,99,29,90,58,51,52,60,50,49,51,53,48,41,64,72,32,48,84,70,72,34,44,76,46,81,40,71,26,67,70,36,70,68,47,40,55,51,50,52,50,55,42,57,77,64,46,43,73,43,75,47,78,48,79,113

Nearest PDB structures (foldseek):
  1jfs-assembly1_A-2  TM=9.207E-01  e=7.923E-04  Escherichia coli
  1qpz-assembly1_A  TM=9.168E-01  e=9.052E-04  Escherichia coli
  1zvv-assembly2_G-3  TM=8.233E-01  e=2.917E-04  Bacillus subtilis
  1jft-assembly1_A-2  TM=9.189E-01  e=1.182E-03  Esc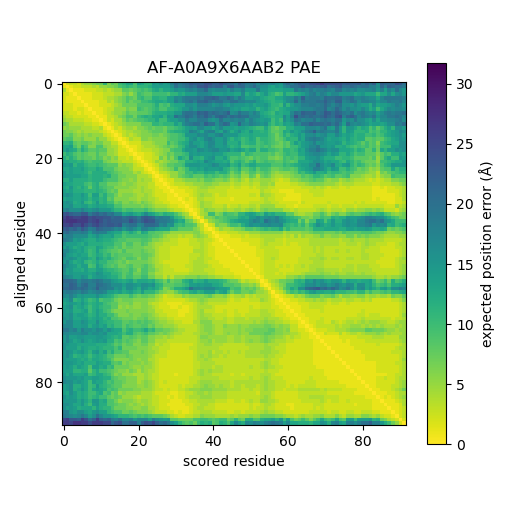herichia coli
  2pue-assembly1_A  TM=9.176E-01  e=2.152E-03  Escherichia coli

Mean predicted aligned error: 7.91 Å

Sequence (92 aa):
RQRVLDAVDALGFRPNQHAQSLHTGRSWTVGLMTTDGIGRFSTPVLLGAEDALGAGKISVLLCDTRGDAIREQHHLRNLMDRRVDGIIVTGR

Foldseek 3Di:
DVVVVVVCVVVVPDPDLVVVCVVVVASLEEEEEELQPPHPPSVVVQVVCCVVSVVPSRYYHYQHQVPPPVSVVVVVVVCVVSVHPYYHYDYD